Protein AF-A0A3N4LST8-F1 (afdb_monomer_lite)

pLDDT: mean 76.14, std 11.56, range [43.03, 93.5]

Radius of gyration: 13.95 Å; chains: 1; bounding box: 34×17×41 Å

Organism: NCBI:txid1051890

Foldseek 3Di:
DVVLVVVLVVCVVVVAAEEAEDEPPVPDDDPPDDPPPDPDDDDDPSPRYHYDYDPHPPPD

Sequence (60 aa):
HEFLKSLNEHMRIEGRHIILLADNASSHPAPSTPPINYTGPMPSQLTNITLRYLPSNTSA

Structure (mmCIF, N/CA/C/O backbone):
data_AF-A0A3N4LST8-F1
#
_entry.id   AF-A0A3N4LST8-F1
#
loop_
_atom_site.group_PDB
_atom_site.id
_atom_site.type_symbol
_atom_site.label_atom_id
_atom_site.label_alt_id
_atom_site.label_comp_id
_atom_site.label_asym_id
_atom_site.label_entity_id
_atom_site.l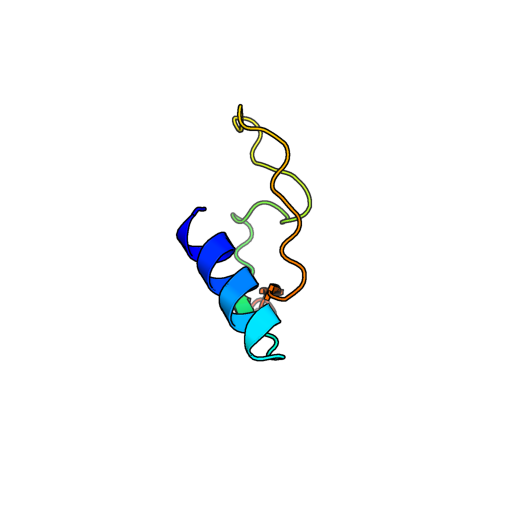abel_seq_id
_atom_site.pdbx_PDB_ins_code
_atom_site.Cartn_x
_atom_site.Cartn_y
_atom_site.Cartn_z
_atom_site.occupancy
_atom_site.B_iso_or_equiv
_atom_site.auth_seq_id
_atom_site.auth_comp_id
_atom_site.auth_asym_id
_atom_site.auth_atom_id
_atom_site.pdbx_PDB_model_num
ATOM 1 N N . HIS A 1 1 ? 7.554 7.548 4.528 1.00 68.75 1 HIS A N 1
ATOM 2 C CA . HIS A 1 1 ? 7.273 6.457 5.486 1.00 68.75 1 HIS A CA 1
ATOM 3 C C . HIS A 1 1 ? 6.079 6.800 6.377 1.00 68.75 1 HIS A C 1
ATOM 5 O O . HIS A 1 1 ? 5.107 6.059 6.346 1.00 68.75 1 HIS A O 1
ATOM 11 N N . GLU A 1 2 ? 6.082 7.952 7.057 1.00 79.25 2 GLU A N 1
ATOM 12 C CA . GLU A 1 2 ? 4.975 8.376 7.941 1.00 79.25 2 GLU A CA 1
ATOM 13 C C . GLU A 1 2 ? 3.609 8.489 7.246 1.00 79.25 2 GLU A C 1
ATOM 15 O O . GLU A 1 2 ? 2.606 8.033 7.787 1.00 79.25 2 GLU A O 1
ATOM 20 N N . PHE A 1 3 ? 3.572 8.968 5.998 1.00 83.69 3 PHE A N 1
ATOM 21 C CA . PHE A 1 3 ? 2.337 8.992 5.206 1.00 83.69 3 PHE A CA 1
ATOM 22 C C . PHE A 1 3 ? 1.690 7.603 5.063 1.00 83.69 3 PHE A C 1
ATOM 24 O O . PHE A 1 3 ? 0.502 7.443 5.324 1.00 83.69 3 PHE A O 1
ATOM 31 N N . LEU A 1 4 ? 2.472 6.581 4.693 1.00 82.81 4 LEU A N 1
ATOM 32 C CA . LEU A 1 4 ? 1.948 5.228 4.475 1.00 82.81 4 LEU A CA 1
ATOM 33 C C . LEU A 1 4 ? 1.487 4.568 5.777 1.00 82.81 4 LEU A C 1
ATOM 35 O O . LEU A 1 4 ? 0.523 3.811 5.754 1.00 82.81 4 LEU A O 1
ATOM 39 N N . LYS A 1 5 ? 2.131 4.878 6.910 1.00 83.12 5 LYS A N 1
ATOM 40 C CA . LYS A 1 5 ? 1.672 4.425 8.232 1.00 83.12 5 LYS A CA 1
ATOM 41 C C . LYS A 1 5 ? 0.320 5.026 8.593 1.00 83.12 5 LYS A C 1
ATOM 43 O O . LYS A 1 5 ? -0.595 4.289 8.947 1.00 83.12 5 LYS A O 1
ATOM 48 N N . SER A 1 6 ? 0.192 6.349 8.473 1.00 87.38 6 SER A N 1
ATOM 49 C CA . SER A 1 6 ? -1.062 7.052 8.755 1.00 87.38 6 SER A CA 1
ATOM 50 C C . SER A 1 6 ? -2.190 6.563 7.843 1.00 87.38 6 SER A C 1
ATOM 52 O O . SER A 1 6 ? -3.289 6.281 8.317 1.00 87.38 6 SER A O 1
ATOM 54 N N . LEU A 1 7 ? -1.895 6.362 6.555 1.00 87.44 7 LEU A N 1
ATOM 55 C CA . LEU A 1 7 ? -2.843 5.807 5.596 1.00 87.44 7 LEU A CA 1
ATOM 56 C C . LEU A 1 7 ? -3.259 4.374 5.959 1.00 87.44 7 LEU A C 1
ATOM 58 O O . LEU A 1 7 ? -4.449 4.078 5.950 1.00 87.44 7 LEU A O 1
ATOM 62 N N . ASN A 1 8 ? -2.310 3.497 6.303 1.00 88.12 8 ASN A N 1
ATOM 63 C CA . ASN A 1 8 ? -2.601 2.117 6.700 1.00 88.12 8 ASN A CA 1
ATOM 64 C C . ASN A 1 8 ? -3.541 2.068 7.907 1.00 88.12 8 ASN A C 1
ATOM 66 O O . ASN A 1 8 ? -4.505 1.310 7.901 1.00 88.12 8 ASN A O 1
ATOM 70 N N . GLU A 1 9 ? -3.280 2.899 8.915 1.00 90.00 9 GLU A N 1
ATOM 71 C CA . GLU A 1 9 ? -4.101 2.955 10.120 1.00 90.00 9 GLU A CA 1
ATOM 72 C C . GLU A 1 9 ? -5.506 3.496 9.837 1.00 90.00 9 GLU A C 1
ATOM 74 O O . GLU A 1 9 ? -6.494 2.915 10.279 1.00 90.00 9 GLU A O 1
ATOM 79 N N . HIS A 1 10 ? -5.617 4.551 9.028 1.00 92.25 10 HIS A N 1
ATOM 80 C CA . HIS A 1 10 ? -6.915 5.087 8.622 1.00 92.25 10 HIS A CA 1
ATOM 81 C C . HIS A 1 10 ? -7.732 4.050 7.838 1.00 92.25 10 HIS A C 1
ATOM 83 O O . HIS A 1 10 ? -8.912 3.854 8.112 1.00 92.25 10 HIS A O 1
ATOM 89 N N . MET A 1 11 ? -7.103 3.324 6.910 1.00 91.88 11 MET A N 1
ATOM 90 C CA . MET A 1 11 ? -7.781 2.264 6.159 1.00 91.88 11 MET A CA 1
ATOM 91 C C . MET A 1 11 ? -8.190 1.093 7.047 1.00 91.88 11 MET A C 1
ATOM 93 O O . MET A 1 11 ? -9.275 0.550 6.867 1.00 91.88 11 MET A O 1
ATOM 97 N N . ARG A 1 12 ? -7.369 0.740 8.042 1.00 88.88 12 ARG A N 1
ATOM 98 C CA . ARG A 1 12 ? -7.716 -0.265 9.051 1.00 88.88 12 ARG A CA 1
ATOM 99 C C . ARG A 1 12 ? -8.964 0.140 9.837 1.00 88.88 12 ARG A C 1
ATOM 101 O O . ARG A 1 12 ? -9.850 -0.692 10.007 1.00 88.88 12 ARG A O 1
ATOM 108 N N . ILE A 1 13 ? -9.043 1.395 10.287 1.00 92.31 13 ILE A N 1
ATOM 109 C CA . ILE A 1 13 ? -10.203 1.941 11.017 1.00 92.31 13 ILE A CA 1
ATOM 110 C C . ILE A 1 13 ? -11.459 1.921 10.137 1.00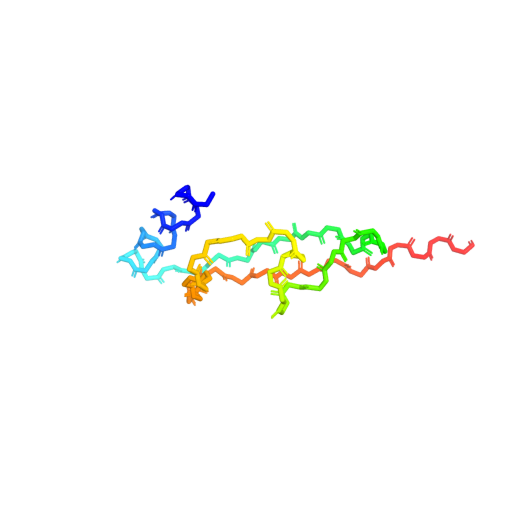 92.31 13 ILE A C 1
ATOM 112 O O . ILE A 1 13 ? -12.519 1.498 10.587 1.00 92.31 13 ILE A O 1
ATOM 116 N N . GLU A 1 14 ? -11.323 2.305 8.870 1.00 93.50 14 GLU A N 1
ATOM 117 C CA . GLU A 1 14 ? -12.411 2.307 7.885 1.00 93.50 14 GLU A CA 1
ATOM 118 C C . GLU A 1 14 ? -12.774 0.903 7.362 1.00 93.50 14 GLU A C 1
ATO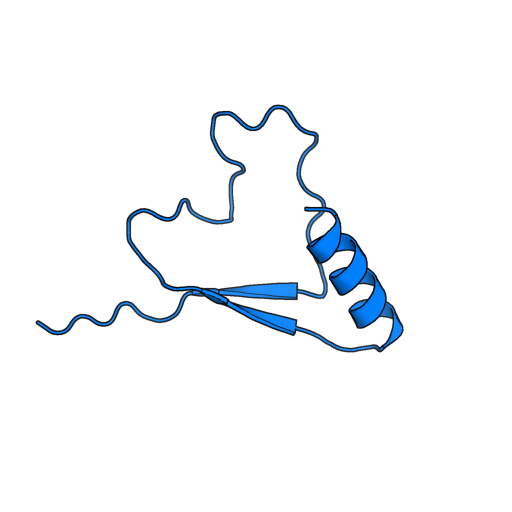M 120 O O . GLU A 1 14 ? -13.699 0.768 6.560 1.00 93.50 14 GLU A O 1
ATOM 125 N N . GLY A 1 15 ? -12.041 -0.145 7.760 1.00 90.81 15 GLY A N 1
ATOM 126 C CA . GLY A 1 15 ? -12.235 -1.511 7.265 1.00 90.81 15 GLY A CA 1
ATOM 127 C C . GLY A 1 15 ? -11.942 -1.676 5.768 1.00 90.81 15 GLY A C 1
ATOM 128 O O . GLY A 1 15 ? -12.507 -2.553 5.117 1.00 90.81 15 GLY A O 1
ATOM 129 N N . ARG A 1 16 ? -11.084 -0.823 5.199 1.00 90.06 16 ARG A N 1
ATOM 130 C CA . ARG A 1 16 ? -10.732 -0.804 3.774 1.00 90.06 16 ARG A CA 1
ATOM 131 C C . ARG A 1 16 ? -9.334 -1.364 3.542 1.00 90.06 16 ARG A C 1
ATOM 133 O O . ARG A 1 16 ? -8.470 -1.350 4.419 1.00 90.06 16 ARG A O 1
ATOM 140 N N . HIS A 1 17 ? -9.109 -1.832 2.320 1.00 90.81 17 HIS A N 1
ATOM 141 C CA . HIS A 1 17 ? -7.814 -2.328 1.866 1.00 90.81 17 HIS A CA 1
ATOM 142 C C . HIS A 1 17 ? -7.369 -1.564 0.625 1.00 90.81 17 HIS A C 1
ATOM 144 O O . HIS A 1 17 ? -8.161 -1.379 -0.300 1.00 90.81 17 HIS A O 1
ATOM 150 N N . ILE A 1 18 ? -6.110 -1.132 0.594 1.00 88.12 18 ILE A N 1
ATOM 151 C CA . ILE A 1 18 ? -5.536 -0.423 -0.553 1.00 88.12 18 ILE A CA 1
ATOM 152 C C . ILE A 1 18 ? -4.576 -1.341 -1.299 1.00 88.12 18 ILE A C 1
ATOM 154 O O . ILE A 1 18 ? -3.736 -2.015 -0.704 1.00 88.12 18 ILE A O 1
ATOM 158 N N . ILE A 1 19 ? -4.660 -1.301 -2.627 1.00 87.56 19 ILE A N 1
ATOM 159 C CA . ILE A 1 19 ? -3.664 -1.893 -3.515 1.00 87.56 19 ILE A CA 1
ATOM 160 C C . ILE A 1 19 ? -2.895 -0.751 -4.178 1.00 87.56 19 ILE A C 1
ATOM 162 O O . ILE A 1 19 ? -3.468 0.040 -4.925 1.00 87.56 19 ILE A O 1
ATOM 166 N N . LEU A 1 20 ? -1.597 -0.665 -3.899 1.00 85.50 20 LEU A N 1
ATOM 167 C CA . LEU A 1 20 ? -0.679 0.223 -4.602 1.00 85.50 20 LEU A CA 1
ATOM 168 C C . LEU A 1 20 ? -0.174 -0.500 -5.844 1.00 85.50 20 LEU A C 1
ATOM 170 O O . LEU A 1 20 ? 0.396 -1.584 -5.735 1.00 85.50 20 LEU A O 1
ATOM 174 N N . LEU A 1 21 ? -0.379 0.098 -7.012 1.00 83.62 21 LEU A N 1
ATOM 175 C CA . LEU A 1 21 ? 0.172 -0.399 -8.266 1.00 83.62 21 LEU A CA 1
ATOM 176 C C . LEU A 1 21 ? 1.488 0.326 -8.542 1.00 83.62 21 LEU A C 1
ATOM 178 O O . LEU A 1 21 ? 1.516 1.555 -8.569 1.00 83.62 21 LEU A O 1
ATOM 182 N N . ALA A 1 22 ? 2.564 -0.430 -8.725 1.00 79.81 22 ALA A N 1
ATOM 183 C CA . ALA A 1 22 ? 3.874 0.100 -9.088 1.00 79.81 22 ALA A CA 1
ATOM 184 C C . ALA A 1 22 ? 4.351 -0.507 -10.406 1.00 79.81 22 ALA A C 1
ATOM 186 O O . ALA A 1 22 ? 3.993 -1.635 -10.739 1.00 79.81 22 ALA A O 1
ATOM 187 N N . ASP A 1 23 ? 5.168 0.232 -11.147 1.00 78.50 23 ASP A N 1
ATOM 188 C CA . ASP A 1 23 ? 5.845 -0.318 -12.317 1.00 78.50 23 ASP A CA 1
ATOM 189 C C . ASP A 1 23 ? 6.913 -1.335 -11.884 1.00 78.50 23 ASP A C 1
ATOM 191 O O . ASP A 1 23 ? 7.573 -1.165 -10.857 1.00 78.50 23 ASP A O 1
ATOM 195 N N . ASN A 1 24 ? 7.079 -2.401 -12.663 1.00 72.31 24 ASN A N 1
ATOM 196 C CA . ASN A 1 24 ? 8.071 -3.450 -12.444 1.00 72.31 24 ASN A CA 1
ATOM 197 C C . ASN A 1 24 ? 9.383 -3.144 -13.178 1.00 72.31 24 ASN A C 1
ATOM 199 O O . ASN A 1 24 ? 9.967 -4.021 -13.820 1.00 72.31 24 ASN A O 1
ATOM 203 N N . ALA A 1 25 ? 9.835 -1.889 -13.137 1.00 70.44 25 ALA A N 1
ATOM 204 C CA . ALA A 1 25 ? 11.136 -1.546 -13.688 1.00 70.44 25 ALA A CA 1
ATOM 205 C C . ALA A 1 25 ? 12.219 -2.372 -12.976 1.00 70.44 25 ALA A C 1
ATOM 207 O O . ALA A 1 25 ? 12.247 -2.461 -11.748 1.00 70.44 25 ALA A O 1
ATOM 208 N N . SER A 1 26 ? 13.142 -2.946 -13.746 1.00 64.50 26 SER A N 1
ATOM 209 C CA . SER A 1 26 ? 14.233 -3.795 -13.245 1.00 64.50 26 SER A CA 1
ATOM 210 C C . SER A 1 26 ? 15.194 -3.076 -12.288 1.00 64.50 26 SER A C 1
ATOM 212 O O . SER A 1 26 ? 16.037 -3.713 -11.662 1.00 64.50 26 SER A O 1
ATOM 214 N N . SER A 1 27 ? 15.085 -1.749 -12.180 1.00 66.25 27 SER A N 1
ATOM 215 C CA . SER A 1 27 ? 15.809 -0.906 -11.229 1.00 66.25 27 SER A CA 1
ATOM 216 C C . SER A 1 27 ? 15.176 -0.867 -9.834 1.00 66.25 27 SER A C 1
ATOM 218 O O . SER A 1 27 ? 15.812 -0.373 -8.900 1.00 66.25 27 SER A O 1
ATOM 220 N N . HIS A 1 28 ? 13.947 -1.364 -9.657 1.00 63.38 28 HIS A N 1
ATOM 221 C CA . HIS A 1 28 ? 13.295 -1.381 -8.354 1.00 63.38 28 HIS A CA 1
ATOM 222 C C . HIS A 1 28 ? 13.792 -2.562 -7.506 1.00 63.38 28 HIS A C 1
ATOM 224 O O . HIS A 1 28 ? 13.712 -3.712 -7.940 1.00 63.38 28 HIS A O 1
ATOM 230 N N . PRO A 1 29 ? 14.286 -2.314 -6.278 1.00 63.03 29 PRO A N 1
ATOM 231 C CA . PRO A 1 29 ? 14.636 -3.393 -5.366 1.00 63.03 29 PRO A CA 1
ATOM 232 C C . PRO A 1 29 ? 13.375 -4.170 -4.973 1.00 63.03 29 PRO A C 1
ATOM 234 O O . PRO A 1 29 ? 12.302 -3.585 -4.799 1.00 63.03 29 PRO A O 1
ATOM 237 N N . ALA A 1 30 ? 13.510 -5.488 -4.808 1.00 63.69 30 ALA A N 1
ATOM 238 C CA . ALA A 1 30 ? 12.421 -6.323 -4.322 1.00 63.69 30 ALA A CA 1
ATOM 239 C C . ALA A 1 30 ? 11.907 -5.788 -2.967 1.00 63.69 30 ALA A C 1
ATOM 241 O O . ALA A 1 30 ? 12.714 -5.469 -2.087 1.00 63.69 30 ALA A O 1
ATOM 242 N N . PRO A 1 31 ? 10.581 -5.720 -2.753 1.00 64.12 31 PRO A N 1
ATOM 243 C CA . PRO A 1 31 ? 9.989 -5.115 -1.556 1.00 64.12 31 PRO A CA 1
ATOM 244 C C . PRO A 1 31 ? 10.215 -5.944 -0.281 1.00 64.12 31 PRO A C 1
ATOM 246 O O . PRO A 1 31 ? 9.804 -5.536 0.802 1.00 64.12 31 PRO A O 1
ATOM 249 N N . SER A 1 32 ? 10.836 -7.121 -0.399 1.00 60.78 32 SER A N 1
ATOM 250 C CA . SER A 1 32 ? 11.101 -8.048 0.702 1.00 60.78 32 SER A CA 1
ATOM 251 C C . SER A 1 32 ? 12.259 -7.621 1.599 1.00 60.78 32 SER A C 1
ATOM 253 O O . SER A 1 32 ? 12.376 -8.126 2.712 1.00 60.78 32 SER A O 1
ATOM 255 N N . THR A 1 33 ? 13.118 -6.712 1.139 1.00 62.25 33 THR A N 1
ATOM 256 C CA . THR A 1 33 ? 14.291 -6.271 1.897 1.00 62.25 33 THR A CA 1
ATOM 257 C C . THR A 1 33 ? 14.404 -4.755 1.874 1.00 62.25 33 THR A C 1
ATOM 259 O O . THR A 1 33 ? 14.311 -4.156 0.800 1.00 62.25 33 THR A O 1
ATOM 262 N N . PRO A 1 34 ? 14.624 -4.113 3.034 1.00 65.69 34 PRO A N 1
ATOM 263 C CA . PRO A 1 34 ? 14.954 -2.701 3.047 1.00 65.69 34 PRO A CA 1
ATOM 264 C C . PRO A 1 34 ? 16.239 -2.460 2.227 1.00 65.69 34 PRO A C 1
ATOM 266 O O . PRO A 1 34 ? 17.064 -3.369 2.097 1.00 65.69 34 PRO A O 1
ATOM 269 N N . PRO A 1 35 ? 16.424 -1.257 1.655 1.00 70.44 35 PRO A N 1
ATOM 270 C CA . PRO A 1 35 ? 17.643 -0.922 0.925 1.00 70.44 35 PRO A CA 1
ATOM 271 C C . PRO A 1 35 ? 18.901 -1.198 1.758 1.00 70.44 35 PRO A C 1
ATOM 273 O O . PRO A 1 35 ? 18.877 -1.030 2.974 1.00 70.44 35 PRO A O 1
ATOM 276 N N . ILE A 1 36 ? 20.018 -1.534 1.103 1.00 69.69 36 ILE A N 1
ATOM 277 C CA . ILE A 1 36 ? 21.305 -1.863 1.756 1.00 69.69 36 ILE A CA 1
ATOM 278 C C . ILE A 1 36 ? 21.760 -0.778 2.753 1.00 69.69 36 ILE A C 1
ATOM 280 O O . ILE A 1 36 ? 22.377 -1.087 3.766 1.00 69.69 36 ILE A O 1
ATOM 284 N N . ASN A 1 37 ? 21.404 0.484 2.505 1.00 74.75 37 ASN A N 1
ATOM 285 C CA . ASN A 1 37 ? 21.764 1.624 3.353 1.00 74.75 37 ASN A CA 1
ATOM 286 C C . ASN A 1 37 ? 20.669 2.020 4.363 1.00 74.75 37 ASN A C 1
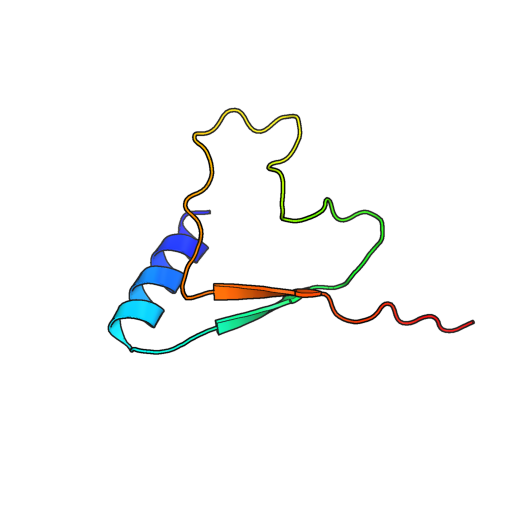ATOM 288 O O . ASN A 1 37 ? 20.695 3.126 4.902 1.00 74.75 37 ASN A O 1
ATOM 292 N N . TYR A 1 38 ? 19.667 1.172 4.598 1.00 72.69 38 TYR A N 1
ATOM 293 C CA . TYR A 1 38 ? 18.616 1.451 5.568 1.00 72.69 38 TYR A CA 1
ATOM 294 C C . TYR A 1 38 ? 19.122 1.202 6.992 1.00 72.69 38 TYR A C 1
ATOM 296 O O . TYR A 1 38 ? 19.277 0.065 7.424 1.00 72.69 38 TYR A O 1
ATOM 304 N N . THR A 1 39 ? 19.356 2.282 7.733 1.00 76.62 39 THR A N 1
ATOM 305 C CA . THR A 1 39 ? 19.805 2.253 9.137 1.00 76.62 39 THR A CA 1
ATOM 306 C C . THR A 1 39 ? 18.653 2.292 10.146 1.00 76.62 39 THR A C 1
ATOM 308 O O . THR A 1 39 ? 18.883 2.349 11.352 1.00 76.62 39 THR A O 1
ATOM 311 N N . GLY A 1 40 ? 17.406 2.305 9.665 1.00 69.81 40 GLY A N 1
ATOM 312 C CA . GLY A 1 40 ? 16.216 2.383 10.506 1.00 69.81 40 GLY A CA 1
ATOM 313 C C . GLY A 1 40 ? 15.797 1.033 11.102 1.00 69.81 40 GLY A C 1
ATOM 314 O O . GLY A 1 40 ? 16.276 -0.021 10.680 1.00 69.81 40 GLY A O 1
ATOM 315 N N . PRO A 1 41 ? 14.867 1.040 12.072 1.00 69.12 41 PRO A N 1
ATOM 316 C CA . PRO A 1 41 ? 14.247 -0.186 12.565 1.00 69.12 41 PRO A CA 1
ATOM 317 C C . PRO A 1 41 ? 13.476 -0.875 11.437 1.00 69.12 41 PRO A C 1
ATOM 319 O O . PRO A 1 41 ? 12.927 -0.197 10.574 1.00 69.12 41 PRO A O 1
ATOM 322 N N . MET A 1 42 ? 13.398 -2.209 11.454 1.00 67.69 42 MET A N 1
ATOM 323 C CA . MET A 1 42 ? 12.685 -2.969 10.422 1.00 67.69 42 MET A CA 1
ATOM 324 C C . MET A 1 42 ? 11.298 -2.353 10.150 1.00 67.69 42 MET A C 1
ATOM 326 O O . MET A 1 42 ? 10.534 -2.163 11.103 1.00 67.69 42 MET A O 1
ATOM 330 N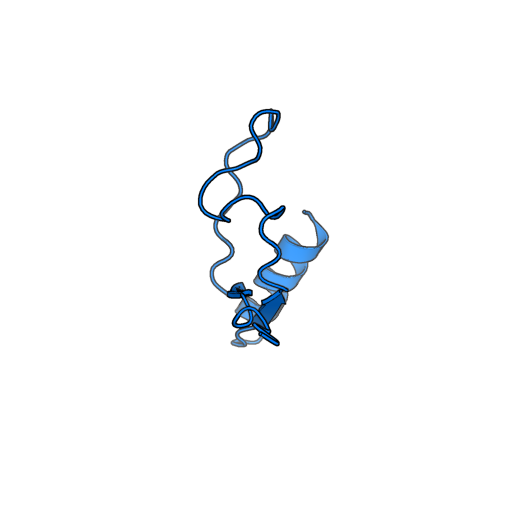 N . PRO A 1 43 ? 10.973 -1.997 8.890 1.00 67.00 43 PRO A N 1
ATOM 331 C CA . PRO A 1 43 ? 9.718 -1.328 8.588 1.00 67.00 43 PRO A CA 1
ATOM 332 C C . PRO A 1 43 ? 8.544 -2.175 9.072 1.00 67.00 43 PRO A C 1
ATOM 334 O O . PRO A 1 43 ? 8.457 -3.359 8.743 1.00 67.00 43 PRO A O 1
ATOM 337 N N . SER A 1 44 ? 7.638 -1.572 9.844 1.00 65.81 44 SER A N 1
ATOM 338 C CA . SER A 1 44 ? 6.394 -2.233 10.235 1.00 65.81 44 SER A CA 1
ATOM 339 C C . SER A 1 44 ? 5.671 -2.702 8.975 1.00 65.81 44 SER A C 1
ATOM 341 O O . SER A 1 44 ? 5.451 -1.908 8.056 1.00 65.81 44 SER A O 1
ATOM 343 N N . GLN A 1 45 ? 5.329 -3.990 8.922 1.00 70.56 45 GLN A N 1
ATOM 344 C CA . GLN A 1 45 ? 4.556 -4.537 7.815 1.00 70.56 45 GLN A CA 1
ATOM 345 C C . GLN A 1 45 ? 3.209 -3.809 7.759 1.00 70.56 45 GLN A C 1
ATOM 347 O O . GLN A 1 45 ? 2.451 -3.808 8.727 1.00 70.56 45 GLN A O 1
ATOM 352 N N . LEU A 1 46 ? 2.938 -3.145 6.635 1.00 77.62 46 LEU A N 1
ATOM 353 C CA . LEU A 1 46 ? 1.655 -2.496 6.386 1.00 77.62 46 LEU A CA 1
ATOM 354 C C . LEU A 1 46 ? 0.645 -3.600 6.060 1.00 77.62 46 LEU A C 1
ATOM 356 O O . LEU A 1 46 ? 0.741 -4.243 5.020 1.00 77.62 46 LEU A O 1
ATOM 360 N N . THR A 1 47 ? -0.286 -3.864 6.971 1.00 81.94 47 THR A N 1
ATOM 361 C CA . THR A 1 47 ? -1.244 -4.977 6.862 1.00 81.94 47 THR A CA 1
ATOM 362 C C . THR A 1 47 ? -2.421 -4.678 5.937 1.00 81.94 47 THR A C 1
ATOM 364 O O . THR A 1 47 ? -3.007 -5.598 5.377 1.00 81.94 47 THR A O 1
ATOM 367 N N . ASN A 1 48 ? -2.766 -3.400 5.765 1.00 85.94 48 ASN A N 1
ATOM 368 C CA . ASN A 1 48 ? -3.940 -2.932 5.020 1.00 85.94 48 ASN A CA 1
ATOM 369 C C . ASN A 1 48 ? -3.569 -2.280 3.679 1.00 85.94 48 ASN A C 1
ATOM 371 O O . ASN A 1 48 ? -4.423 -1.727 2.982 1.00 85.94 48 ASN A O 1
ATOM 375 N N . ILE A 1 49 ? -2.282 -2.323 3.325 1.00 84.31 49 ILE A N 1
ATOM 376 C CA . ILE A 1 49 ? -1.753 -1.818 2.063 1.00 84.31 49 ILE A CA 1
ATOM 377 C C . ILE A 1 49 ? -0.942 -2.931 1.408 1.00 84.31 49 ILE A C 1
ATOM 379 O O . ILE A 1 49 ? 0.087 -3.352 1.929 1.00 84.31 49 ILE A O 1
ATOM 383 N N . THR A 1 50 ? -1.372 -3.378 0.233 1.00 84.88 50 THR A N 1
ATOM 384 C CA . THR A 1 50 ? -0.616 -4.331 -0.586 1.00 84.88 50 THR A CA 1
ATOM 385 C C . THR A 1 50 ? 0.039 -3.608 -1.750 1.00 84.88 50 THR A C 1
ATOM 387 O O . THR A 1 50 ? -0.632 -2.911 -2.506 1.00 84.88 50 THR A O 1
ATOM 390 N N . LEU A 1 51 ? 1.343 -3.804 -1.931 1.00 81.38 51 LEU A N 1
ATOM 391 C CA . LEU A 1 51 ? 2.046 -3.377 -3.136 1.00 81.38 51 LEU A CA 1
ATOM 392 C C . LEU A 1 51 ? 1.960 -4.482 -4.193 1.00 81.38 51 LEU A C 1
ATOM 394 O O . LEU A 1 51 ? 2.330 -5.625 -3.928 1.00 81.38 51 LEU A O 1
ATOM 398 N N . ARG A 1 52 ? 1.488 -4.141 -5.391 1.00 81.81 52 ARG A N 1
ATOM 399 C CA . ARG A 1 52 ? 1.436 -5.032 -6.548 1.00 81.81 52 ARG A CA 1
ATOM 400 C C . ARG A 1 52 ? 2.179 -4.389 -7.709 1.00 81.81 52 ARG A C 1
ATOM 402 O O . ARG A 1 52 ? 1.855 -3.280 -8.125 1.00 81.81 52 ARG A O 1
ATOM 409 N N . TYR A 1 53 ? 3.151 -5.108 -8.247 1.00 80.75 53 TYR A N 1
ATOM 410 C CA . TYR A 1 53 ? 3.844 -4.680 -9.451 1.00 80.75 53 TYR A CA 1
ATOM 411 C C . TYR A 1 53 ? 3.008 -5.011 -10.685 1.00 80.75 53 TYR A C 1
ATOM 413 O O . TYR A 1 53 ? 2.417 -6.092 -10.780 1.00 80.75 53 TYR A O 1
ATOM 421 N N . LEU A 1 54 ? 2.928 -4.061 -11.607 1.00 81.94 54 LEU A N 1
ATOM 422 C CA . LEU A 1 54 ? 2.338 -4.270 -12.917 1.00 81.94 54 LEU A CA 1
ATOM 423 C C . LEU A 1 54 ? 3.222 -5.234 -13.719 1.00 81.94 54 LEU A C 1
ATOM 425 O O . LEU A 1 54 ? 4.440 -5.231 -13.546 1.00 81.94 54 LEU A O 1
ATOM 429 N N . PRO A 1 55 ? 2.641 -6.081 -14.583 1.00 76.25 55 PRO A N 1
ATOM 430 C CA . PRO A 1 55 ? 3.444 -6.873 -15.502 1.00 76.25 55 PRO A CA 1
ATOM 431 C C . PRO A 1 55 ? 4.301 -5.929 -16.349 1.00 76.25 55 PRO A C 1
ATOM 433 O O . PRO A 1 55 ? 3.828 -4.878 -16.783 1.00 76.25 55 PRO A O 1
ATOM 436 N N . SER A 1 56 ? 5.562 -6.295 -16.571 1.00 70.38 56 SER A N 1
ATOM 437 C CA . SER A 1 56 ? 6.431 -5.536 -17.464 1.00 70.38 56 SER A CA 1
ATOM 438 C C . SER A 1 56 ? 5.770 -5.475 -18.842 1.00 70.38 56 SER A C 1
ATOM 440 O O . SER A 1 56 ? 5.422 -6.515 -19.401 1.00 70.38 56 SER A O 1
ATOM 442 N N . ASN A 1 57 ? 5.587 -4.271 -19.388 1.00 61.34 57 ASN A N 1
ATOM 443 C CA . ASN A 1 57 ? 5.212 -4.115 -20.789 1.00 61.34 57 ASN A CA 1
ATOM 444 C C . ASN A 1 57 ? 6.416 -4.533 -21.643 1.00 61.34 57 ASN A C 1
ATOM 446 O O . ASN A 1 57 ? 7.229 -3.703 -22.040 1.00 61.34 57 ASN A O 1
ATOM 450 N N . THR A 1 58 ? 6.561 -5.832 -21.900 1.00 52.19 58 THR A N 1
ATOM 451 C CA . THR A 1 58 ? 7.426 -6.349 -22.959 1.00 52.19 58 THR A CA 1
ATOM 452 C C . THR A 1 58 ? 6.747 -6.048 -24.291 1.00 52.19 58 THR A C 1
ATOM 454 O O . THR A 1 58 ? 6.119 -6.905 -24.906 1.00 52.19 58 THR A O 1
ATOM 457 N N . SER A 1 59 ? 6.842 -4.796 -24.734 1.00 49.94 59 SER A N 1
ATOM 458 C CA . SER A 1 59 ? 6.769 -4.503 -26.162 1.00 49.94 59 SER A CA 1
ATOM 459 C C . SER A 1 59 ? 8.080 -5.015 -26.757 1.00 49.94 59 SER A C 1
ATOM 461 O O . SER A 1 59 ? 9.105 -4.342 -26.659 1.00 49.94 59 SER A O 1
ATOM 463 N N . ALA A 1 60 ? 8.055 -6.269 -27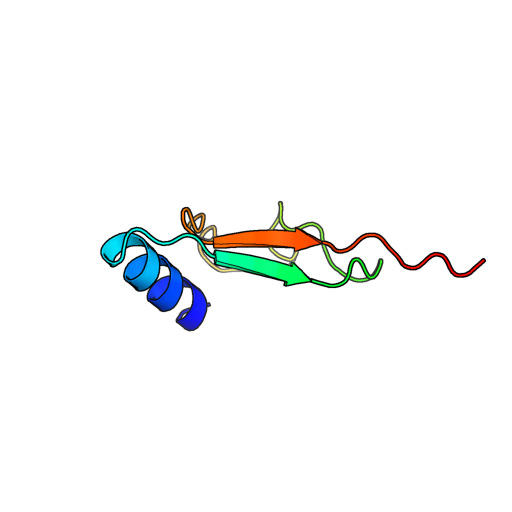.214 1.00 43.03 60 ALA A N 1
ATOM 464 C CA . ALA A 1 60 ? 9.127 -6.890 -27.986 1.00 43.03 60 ALA A CA 1
ATOM 465 C C . ALA A 1 60 ? 9.238 -6.259 -29.380 1.00 43.03 60 ALA A C 1
ATOM 467 O O . ALA A 1 60 ? 8.192 -5.802 -29.901 1.00 43.03 60 ALA A O 1
#

Secondary structure (DSSP, 8-state):
-HHHHHHHHHHHHTT--EEEEE---TTSPPTTS--TT--SSPPPP-SSEEEEEPPP----